Protein AF-A0A3S1F3J4-F1 (afdb_monomer_lite)

Structure (mmCIF, N/CA/C/O backbone):
data_AF-A0A3S1F3J4-F1
#
_entry.id   AF-A0A3S1F3J4-F1
#
loop_
_atom_site.group_PDB
_atom_site.id
_atom_site.type_symbol
_atom_site.label_atom_id
_atom_site.label_alt_id
_atom_site.label_comp_id
_atom_site.label_asym_id
_atom_site.label_entity_id
_atom_site.label_seq_id
_atom_site.pdbx_PDB_ins_code
_atom_site.Cartn_x
_atom_site.Cartn_y
_atom_site.Cartn_z
_atom_site.occupancy
_atom_site.B_iso_or_equiv
_atom_site.auth_seq_id
_atom_site.auth_comp_id
_atom_site.auth_asym_id
_atom_site.auth_atom_id
_atom_site.pdbx_PDB_model_nu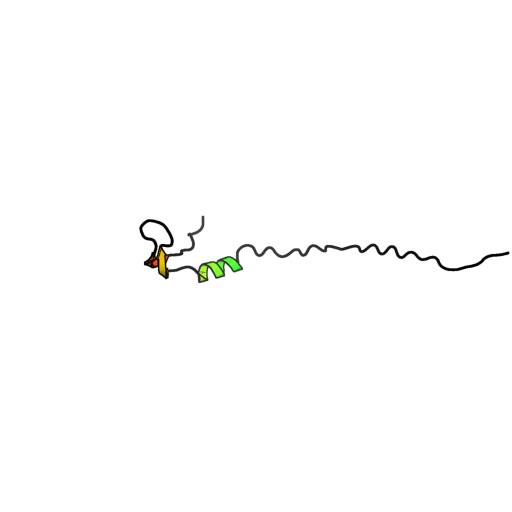m
ATOM 1 N N . MET A 1 1 ? 83.529 -31.753 17.712 1.00 40.25 1 MET A N 1
ATOM 2 C CA . MET A 1 1 ? 83.350 -32.595 16.506 1.00 40.25 1 MET A CA 1
ATOM 3 C C . MET A 1 1 ? 82.104 -32.069 15.809 1.00 40.25 1 MET A C 1
ATOM 5 O O . MET A 1 1 ? 81.054 -32.095 16.421 1.00 40.25 1 MET A O 1
ATOM 9 N N . LYS A 1 2 ? 82.300 -31.180 14.831 1.00 42.19 2 LYS A N 1
ATOM 10 C CA . LYS A 1 2 ? 82.115 -31.442 13.392 1.00 42.19 2 LYS A CA 1
ATOM 11 C C . LYS A 1 2 ? 80.626 -31.537 13.019 1.00 42.19 2 LYS A C 1
ATOM 13 O O . LYS A 1 2 ? 79.963 -32.485 13.410 1.00 42.19 2 LYS A O 1
ATOM 18 N N . SER A 1 3 ? 80.200 -30.495 12.299 1.00 52.38 3 SER A N 1
ATOM 19 C CA . SER A 1 3 ? 79.021 -30.261 11.448 1.00 52.38 3 SER A CA 1
ATOM 20 C C . SER A 1 3 ? 78.363 -31.539 10.878 1.00 52.38 3 SER A C 1
ATOM 22 O O . SER A 1 3 ? 79.008 -32.575 10.809 1.00 52.38 3 SER A O 1
ATOM 24 N N . VAL A 1 4 ? 77.124 -31.551 10.378 1.00 54.03 4 VAL A N 1
ATOM 25 C CA . VAL A 1 4 ? 76.628 -30.720 9.271 1.00 54.03 4 VAL A CA 1
ATOM 26 C C . VAL A 1 4 ? 75.111 -30.967 9.044 1.00 54.03 4 VAL A C 1
ATOM 28 O O . VAL A 1 4 ? 74.670 -32.086 9.275 1.00 54.03 4 VAL A O 1
ATOM 31 N N . ILE A 1 5 ? 74.412 -29.961 8.471 1.00 56.66 5 ILE A N 1
ATOM 32 C CA . ILE A 1 5 ? 73.175 -29.990 7.628 1.00 56.66 5 ILE A CA 1
ATOM 33 C C . ILE A 1 5 ? 71.891 -30.609 8.226 1.00 56.66 5 ILE A C 1
ATOM 35 O O . ILE A 1 5 ? 71.947 -31.511 9.037 1.00 56.66 5 ILE A O 1
ATOM 39 N N . LEU A 1 6 ? 70.649 -30.242 7.916 1.00 51.09 6 LEU A N 1
ATOM 40 C CA . LEU A 1 6 ? 69.920 -29.380 6.977 1.00 51.09 6 LEU A CA 1
ATOM 41 C C . LEU A 1 6 ? 68.736 -28.832 7.827 1.00 51.09 6 LEU A C 1
ATOM 43 O O . LEU A 1 6 ? 68.385 -29.433 8.831 1.00 51.09 6 LEU A O 1
ATOM 47 N N . SER A 1 7 ? 68.006 -27.759 7.567 1.00 53.16 7 SER A N 1
ATOM 48 C CA . SER A 1 7 ? 67.457 -27.305 6.307 1.00 53.16 7 SER A CA 1
ATOM 49 C C . SER A 1 7 ? 66.850 -25.934 6.584 1.00 53.16 7 SER A C 1
ATOM 51 O O . SER A 1 7 ? 65.883 -25.790 7.329 1.00 53.16 7 SER A O 1
ATOM 53 N N . SER A 1 8 ? 67.436 -24.923 5.967 1.00 59.47 8 SER A N 1
ATOM 54 C CA . SER A 1 8 ? 66.742 -23.719 5.536 1.00 59.47 8 SER A CA 1
ATOM 55 C C . SER A 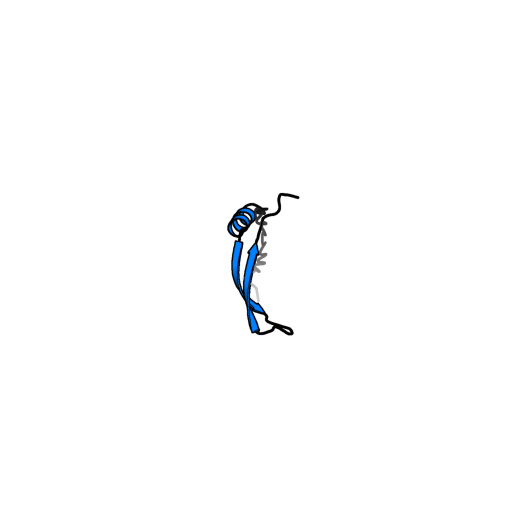1 8 ? 65.442 -24.092 4.824 1.00 59.47 8 SER A C 1
ATOM 57 O O . SER A 1 8 ? 65.510 -24.879 3.887 1.00 59.47 8 SER A O 1
ATOM 59 N N . VAL A 1 9 ? 64.304 -23.541 5.245 1.00 56.12 9 VAL A N 1
ATOM 60 C CA . VAL A 1 9 ? 63.381 -22.767 4.391 1.00 56.12 9 VAL A CA 1
ATOM 61 C C . VAL A 1 9 ? 62.200 -22.277 5.231 1.00 56.12 9 VAL A C 1
ATOM 63 O O . VAL A 1 9 ? 61.324 -23.035 5.632 1.00 56.12 9 VAL A O 1
ATOM 66 N N . LEU A 1 10 ? 62.193 -20.974 5.484 1.00 58.75 10 LEU A N 1
ATOM 67 C CA . LEU A 1 10 ? 61.044 -20.212 5.951 1.00 58.75 10 LEU A CA 1
ATOM 68 C C . LEU A 1 10 ? 60.168 -19.924 4.714 1.00 58.75 10 LEU A C 1
ATOM 70 O O . LEU A 1 10 ? 60.658 -19.225 3.823 1.00 58.75 10 LEU A O 1
ATOM 74 N N . PRO A 1 11 ? 58.917 -20.404 4.585 1.00 56.56 11 PRO A N 1
ATOM 75 C CA . PRO A 1 11 ? 58.042 -19.880 3.554 1.00 56.56 11 PRO A CA 1
ATOM 76 C C . PRO A 1 11 ? 57.355 -18.633 4.112 1.00 56.56 11 PRO A C 1
ATOM 78 O O . PRO A 1 11 ? 56.370 -18.705 4.846 1.00 56.56 11 PRO A O 1
ATOM 81 N N . LEU A 1 12 ? 57.900 -17.470 3.758 1.00 57.38 12 LEU A N 1
ATOM 82 C CA . LEU A 1 12 ? 57.204 -16.193 3.857 1.00 57.38 12 LEU A CA 1
ATOM 83 C C . LEU A 1 12 ? 56.108 -16.190 2.775 1.00 57.38 12 LEU A C 1
ATOM 85 O O . LEU A 1 12 ? 56.323 -15.748 1.649 1.00 57.38 12 LEU A O 1
ATOM 89 N N . ALA A 1 13 ? 54.946 -16.768 3.078 1.00 62.22 13 ALA A N 1
ATOM 90 C CA . ALA A 1 13 ? 53.796 -16.737 2.182 1.00 62.22 13 ALA A CA 1
ATOM 91 C C . ALA A 1 13 ? 53.140 -15.349 2.256 1.00 62.22 13 ALA A C 1
ATOM 93 O O . ALA A 1 13 ? 52.215 -15.116 3.031 1.00 62.22 13 ALA A O 1
ATOM 94 N N . VAL A 1 14 ? 53.648 -14.402 1.466 1.00 65.06 14 VAL A N 1
ATOM 95 C CA . VAL A 1 14 ? 52.964 -13.130 1.217 1.00 65.06 14 VAL A CA 1
ATOM 96 C C . VAL A 1 14 ? 51.784 -13.426 0.296 1.00 65.06 14 VAL A C 1
ATOM 98 O O . VAL A 1 14 ? 51.942 -13.578 -0.914 1.00 65.06 14 VAL A O 1
ATOM 101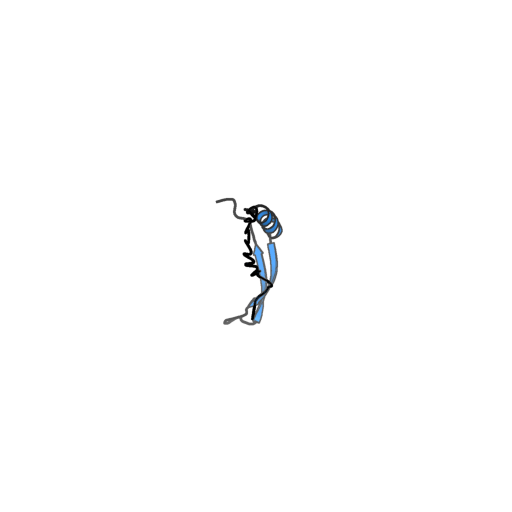 N N . VAL A 1 15 ? 50.589 -13.540 0.874 1.00 64.44 15 VAL A N 1
ATOM 102 C CA . VAL A 1 15 ? 49.340 -13.536 0.112 1.00 64.44 15 VAL A CA 1
ATOM 103 C C . VAL A 1 15 ? 49.122 -12.124 -0.430 1.00 64.44 15 VAL A C 1
ATOM 105 O O . VAL A 1 15 ? 48.638 -11.231 0.260 1.00 64.44 15 VAL A O 1
ATOM 108 N N . VAL A 1 16 ? 49.533 -11.888 -1.676 1.00 62.59 16 VAL A N 1
ATOM 109 C CA . VAL A 1 16 ? 49.119 -10.692 -2.413 1.00 62.59 16 VAL A CA 1
ATOM 110 C C . VAL A 1 16 ? 47.654 -10.896 -2.781 1.00 62.59 16 VAL A C 1
ATOM 112 O O . VAL A 1 16 ? 47.332 -11.491 -3.809 1.00 62.59 16 VAL A O 1
ATOM 115 N N . SER A 1 17 ? 46.757 -10.430 -1.914 1.00 62.41 17 SER A N 1
ATOM 116 C CA . SER A 1 17 ? 45.347 -10.254 -2.248 1.00 62.41 17 SER A CA 1
ATOM 117 C C . SER A 1 17 ? 45.264 -9.176 -3.322 1.00 62.41 17 SER A C 1
ATOM 119 O O . SER A 1 17 ? 45.181 -7.986 -3.028 1.00 62.41 17 SER A O 1
ATOM 121 N N . THR A 1 18 ? 45.332 -9.584 -4.588 1.00 60.97 18 THR A N 1
ATOM 122 C CA . THR A 1 18 ? 44.885 -8.740 -5.688 1.00 60.97 18 THR A CA 1
ATOM 123 C C . THR A 1 18 ? 43.380 -8.584 -5.519 1.00 60.97 18 THR A C 1
ATOM 125 O O . THR A 1 18 ? 42.586 -9.398 -5.978 1.00 60.97 18 THR A O 1
ATOM 128 N N . THR A 1 19 ? 42.957 -7.525 -4.829 1.00 62.97 19 THR A N 1
ATOM 129 C CA . THR A 1 19 ? 41.616 -6.984 -5.026 1.00 62.97 19 THR A CA 1
ATOM 130 C C . THR A 1 19 ? 41.614 -6.394 -6.431 1.00 62.97 19 THR A C 1
ATOM 132 O O . THR A 1 19 ? 41.776 -5.189 -6.619 1.00 62.97 19 THR A O 1
ATOM 135 N N . ALA A 1 20 ? 41.524 -7.265 -7.440 1.00 58.41 20 ALA A N 1
ATOM 136 C CA . ALA A 1 20 ? 41.006 -6.885 -8.735 1.00 58.41 20 ALA A CA 1
ATOM 137 C C . ALA A 1 20 ? 39.616 -6.343 -8.426 1.00 58.41 20 ALA A C 1
ATOM 139 O O . ALA A 1 20 ? 38.702 -7.110 -8.124 1.00 58.41 20 ALA A O 1
ATOM 140 N N . GLY A 1 21 ? 39.511 -5.016 -8.340 1.00 58.97 21 GLY A N 1
ATOM 141 C CA . GLY A 1 21 ? 38.240 -4.358 -8.140 1.00 58.97 21 GLY A CA 1
ATOM 142 C C . GLY A 1 21 ? 37.319 -4.889 -9.219 1.00 58.97 21 GLY A C 1
ATOM 143 O O . GLY A 1 21 ? 37.556 -4.640 -10.403 1.00 58.97 21 GLY A O 1
ATOM 144 N N . LEU A 1 22 ? 36.306 -5.660 -8.818 1.00 60.44 22 LEU A N 1
ATOM 145 C CA . LEU A 1 22 ? 35.126 -5.791 -9.643 1.00 60.44 22 LEU A CA 1
ATOM 146 C C . LEU A 1 22 ? 34.685 -4.348 -9.862 1.00 60.44 22 LEU A C 1
ATOM 148 O O . LEU A 1 22 ? 34.202 -3.686 -8.945 1.00 60.44 22 LEU A O 1
ATOM 152 N N . VAL A 1 23 ? 34.910 -3.835 -11.070 1.00 62.22 23 VAL A N 1
ATOM 153 C CA . VAL A 1 23 ? 34.084 -2.755 -11.587 1.00 62.22 23 VAL A CA 1
ATOM 154 C C . VAL A 1 23 ? 32.718 -3.398 -11.743 1.00 62.22 23 VAL A C 1
ATOM 156 O O . VAL A 1 23 ? 32.360 -3.929 -12.793 1.00 62.22 23 VAL A O 1
ATOM 159 N N . GLU A 1 24 ? 32.001 -3.465 -10.629 1.00 61.59 24 GLU A N 1
ATOM 160 C CA . GLU A 1 24 ? 30.604 -3.812 -10.626 1.00 61.59 24 GLU A CA 1
ATOM 161 C C . GLU A 1 24 ? 29.941 -2.691 -11.407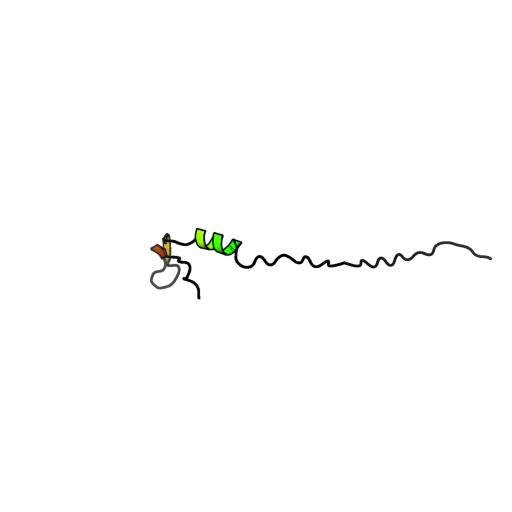 1.00 61.59 24 GLU A C 1
ATOM 163 O O . GLU A 1 24 ? 30.037 -1.511 -11.056 1.00 61.59 24 GLU A O 1
ATOM 168 N N . LYS A 1 25 ? 29.403 -3.044 -12.573 1.00 60.97 25 LYS A N 1
ATOM 169 C CA . LYS A 1 25 ? 28.695 -2.101 -13.422 1.00 60.97 25 LYS A CA 1
ATOM 170 C C . LYS A 1 25 ? 27.592 -1.509 -12.556 1.00 60.97 25 LYS A C 1
ATOM 172 O O . LYS A 1 25 ? 26.668 -2.224 -12.186 1.00 60.97 25 LYS A O 1
ATOM 177 N N . ALA A 1 26 ? 27.717 -0.234 -12.194 1.00 61.44 26 ALA A N 1
ATOM 178 C CA . ALA A 1 26 ? 26.668 0.464 -11.476 1.00 61.44 26 ALA A CA 1
ATOM 179 C C . ALA A 1 26 ? 25.421 0.429 -12.368 1.00 61.44 26 ALA A C 1
ATOM 181 O O . ALA A 1 26 ? 25.353 1.130 -13.380 1.00 61.44 26 ALA A O 1
ATOM 182 N N . PHE A 1 27 ? 24.470 -0.447 -12.042 1.00 59.06 27 PHE A N 1
ATOM 183 C CA . PHE A 1 27 ? 23.162 -0.498 -12.682 1.00 59.06 27 PHE A CA 1
ATOM 184 C C . PHE A 1 27 ? 22.367 0.699 -12.173 1.00 59.06 27 PHE A C 1
ATOM 186 O O . PHE A 1 27 ? 21.528 0.592 -11.287 1.00 59.06 27 PHE A O 1
ATOM 193 N N . ALA A 1 28 ? 22.693 1.878 -12.691 1.00 57.12 28 ALA A N 1
ATOM 194 C CA . ALA A 1 28 ? 21.896 3.059 -12.450 1.00 57.12 28 ALA A CA 1
ATOM 195 C C . ALA A 1 28 ? 20.576 2.921 -13.230 1.00 57.12 28 ALA A C 1
ATOM 197 O O . ALA A 1 28 ? 20.568 2.847 -14.457 1.00 57.12 28 ALA A O 1
ATOM 198 N N . ALA A 1 29 ? 19.469 2.914 -12.486 1.00 60.09 29 ALA A N 1
ATOM 199 C CA . ALA A 1 29 ? 18.110 3.268 -12.903 1.00 60.09 29 ALA A CA 1
ATOM 200 C C . ALA A 1 29 ? 17.260 2.279 -13.734 1.00 60.09 29 ALA A C 1
ATOM 202 O O . ALA A 1 29 ? 16.035 2.356 -13.632 1.00 60.09 29 ALA A O 1
ATOM 203 N N . GLU A 1 30 ? 17.812 1.362 -14.535 1.00 61.44 30 GLU A N 1
ATOM 204 C CA . GLU A 1 30 ? 16.960 0.538 -15.426 1.00 61.44 30 GLU A CA 1
ATOM 205 C C . GLU A 1 30 ? 16.097 -0.538 -14.727 1.00 61.44 30 GLU A C 1
ATOM 207 O O . GLU A 1 30 ? 14.892 -0.579 -15.004 1.00 61.44 30 GLU A O 1
ATOM 212 N N . PRO A 1 31 ? 16.632 -1.388 -13.824 1.00 70.44 31 PRO A N 1
ATOM 213 C CA . PRO A 1 31 ? 15.830 -2.424 -13.159 1.00 70.44 31 PRO A CA 1
ATOM 214 C C . PRO A 1 31 ? 14.736 -1.833 -12.262 1.00 70.44 31 PRO A C 1
ATOM 216 O O . PRO A 1 31 ? 13.588 -2.282 -12.273 1.00 70.44 31 PRO A O 1
ATOM 219 N N . ASP A 1 32 ? 15.081 -0.773 -11.534 1.00 78.38 32 ASP A N 1
ATOM 220 C CA . ASP A 1 32 ? 14.186 -0.132 -10.574 1.00 78.38 32 ASP A CA 1
ATOM 221 C C . ASP A 1 32 ? 12.998 0.534 -11.274 1.00 78.38 32 ASP A C 1
ATOM 223 O O . ASP A 1 32 ? 11.867 0.447 -10.802 1.00 78.38 32 ASP A O 1
ATOM 227 N N . LYS A 1 33 ? 13.215 1.133 -12.453 1.00 81.31 33 LYS A N 1
ATOM 228 C CA . LYS A 1 33 ? 12.141 1.744 -13.245 1.00 81.31 33 LYS A CA 1
ATOM 229 C C . LYS A 1 33 ? 11.055 0.735 -13.619 1.00 81.31 33 LYS A C 1
ATOM 231 O O . LYS A 1 33 ? 9.875 1.048 -13.486 1.00 81.31 33 LYS A O 1
ATOM 236 N N . GLN A 1 34 ? 11.431 -0.457 -14.082 1.00 83.69 34 GLN A N 1
ATOM 237 C CA . GLN A 1 34 ? 10.459 -1.499 -14.439 1.00 83.69 34 GLN A CA 1
ATOM 238 C C . GLN A 1 34 ? 9.689 -1.992 -13.211 1.00 83.69 34 GLN A C 1
ATOM 240 O O . GLN A 1 34 ? 8.473 -2.166 -13.271 1.00 83.69 34 GLN A O 1
ATOM 245 N N . PHE A 1 35 ? 10.383 -2.166 -12.085 1.00 84.06 35 PHE A N 1
ATOM 246 C CA . PHE A 1 35 ? 9.750 -2.520 -10.821 1.00 84.06 35 PHE A CA 1
ATOM 247 C C . PHE A 1 35 ? 8.745 -1.450 -10.372 1.00 84.06 35 PHE A C 1
ATOM 249 O O . PHE A 1 35 ? 7.596 -1.786 -10.095 1.00 84.06 35 PHE A O 1
ATOM 256 N N . PHE A 1 36 ? 9.121 -0.168 -10.371 1.00 84.25 36 PHE A N 1
ATOM 257 C CA . PHE A 1 36 ? 8.231 0.921 -9.959 1.00 84.25 36 PHE A CA 1
ATOM 258 C C . PHE A 1 36 ? 7.002 1.062 -10.860 1.00 84.25 36 PHE A C 1
ATOM 260 O O 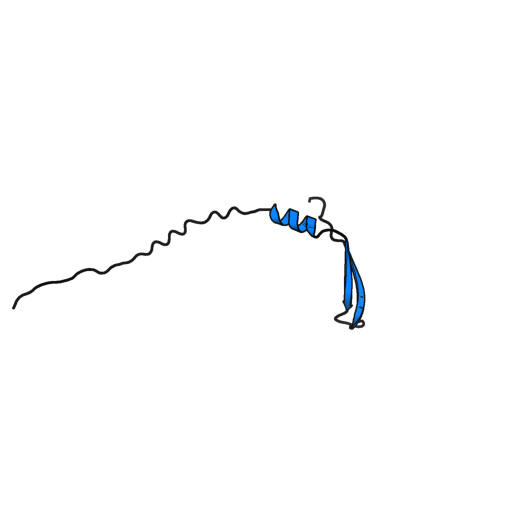. PHE A 1 36 ? 5.898 1.226 -10.350 1.00 84.25 36 PHE A O 1
ATOM 267 N N . GLN A 1 37 ? 7.166 0.884 -12.173 1.00 85.88 37 GLN A N 1
ATOM 268 C CA . GLN A 1 37 ? 6.042 0.811 -13.112 1.00 85.88 37 GLN A CA 1
ATOM 269 C C . GLN A 1 37 ? 5.128 -0.393 -12.841 1.00 85.88 37 GLN A C 1
ATOM 271 O O . GLN A 1 37 ? 3.927 -0.322 -13.067 1.00 85.88 37 GLN A O 1
ATOM 276 N N . SER 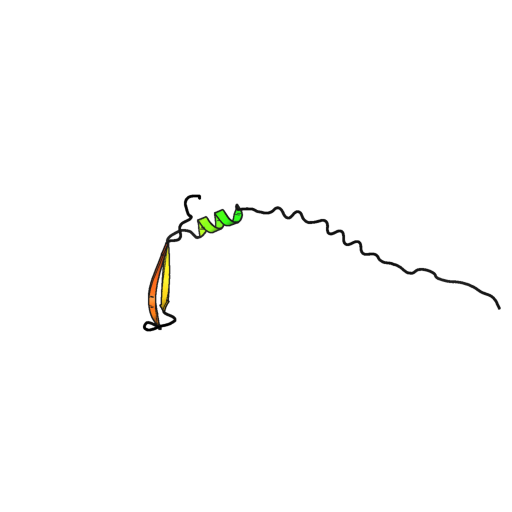A 1 38 ? 5.658 -1.508 -12.334 1.00 86.25 38 SER A N 1
ATOM 277 C CA . SER A 1 38 ? 4.827 -2.668 -11.981 1.00 86.25 38 SER A CA 1
ATOM 278 C C . SER A 1 38 ? 4.020 -2.480 -10.688 1.00 86.25 38 SER A C 1
ATOM 280 O O . SER A 1 38 ? 3.016 -3.164 -10.497 1.00 86.25 38 SER A O 1
ATOM 282 N N . VAL A 1 39 ? 4.439 -1.562 -9.807 1.00 87.44 39 VAL A N 1
ATOM 283 C CA . VAL A 1 39 ? 3.792 -1.286 -8.510 1.00 87.44 39 VAL A CA 1
ATOM 284 C C . VAL A 1 39 ? 3.064 0.068 -8.463 1.00 87.44 39 VAL A C 1
ATOM 286 O O . VAL A 1 39 ? 2.626 0.514 -7.399 1.00 87.44 39 VAL A O 1
ATOM 289 N N . GLU A 1 40 ? 2.905 0.747 -9.594 1.00 89.12 40 GLU A N 1
ATOM 290 C CA . GLU A 1 40 ? 2.039 1.924 -9.682 1.00 89.12 40 GLU A CA 1
ATOM 291 C C . GLU A 1 40 ? 0.564 1.521 -9.862 1.00 89.12 40 GLU A C 1
ATOM 293 O O . GLU A 1 40 ? 0.241 0.399 -10.248 1.00 89.12 40 GLU A O 1
ATOM 298 N N . GLY A 1 41 ? -0.362 2.430 -9.546 1.00 88.19 41 GLY A N 1
ATOM 299 C CA . GLY A 1 41 ? -1.800 2.207 -9.689 1.00 88.19 41 GLY A CA 1
ATOM 300 C C . GLY A 1 41 ? -2.595 2.356 -8.392 1.00 88.19 41 GLY A C 1
ATOM 301 O O . GLY A 1 41 ? -2.193 3.047 -7.452 1.00 88.19 41 GLY A O 1
ATOM 302 N N . LYS A 1 42 ? -3.787 1.748 -8.370 1.00 89.94 42 LYS A N 1
ATOM 303 C CA . LYS A 1 42 ? -4.736 1.843 -7.253 1.00 89.94 42 LYS A CA 1
ATOM 304 C C . LYS A 1 42 ? -4.691 0.586 -6.393 1.00 89.94 42 LYS A C 1
ATOM 306 O O . LYS A 1 42 ? -5.008 -0.504 -6.856 1.00 89.94 42 LYS A O 1
ATOM 311 N N . TRP A 1 43 ? -4.381 0.776 -5.121 1.00 90.31 43 TRP A N 1
ATOM 312 C CA . TRP A 1 43 ? -4.305 -0.260 -4.103 1.00 90.31 43 TRP A CA 1
ATOM 313 C C . TRP A 1 43 ? -5.498 -0.114 -3.175 1.00 90.31 43 TRP A C 1
ATOM 315 O O . TRP A 1 43 ? -5.726 0.966 -2.633 1.00 90.31 43 TRP A O 1
ATOM 325 N N . VAL A 1 44 ? -6.259 -1.187 -2.983 1.00 94.62 44 VAL A N 1
ATOM 326 C CA . VAL A 1 44 ? -7.392 -1.204 -2.055 1.00 94.62 44 VAL A CA 1
ATOM 327 C C . VAL A 1 44 ? -7.222 -2.377 -1.106 1.00 94.62 44 VAL A C 1
ATOM 329 O O . VAL A 1 44 ? -6.991 -3.500 -1.548 1.00 94.62 44 VAL A O 1
ATOM 332 N N . GLY A 1 45 ? -7.331 -2.128 0.197 1.00 95.31 45 GLY A N 1
ATOM 333 C CA . GLY A 1 45 ? -7.133 -3.174 1.193 1.00 95.31 45 GLY A CA 1
ATOM 334 C C . GLY A 1 45 ? -7.727 -2.851 2.561 1.00 95.31 45 GLY A C 1
ATOM 335 O O . GLY A 1 45 ? -8.059 -1.697 2.841 1.00 95.31 45 GLY A O 1
ATOM 336 N N . PRO A 1 46 ? -7.891 -3.864 3.423 1.00 96.88 46 PRO A N 1
ATOM 337 C CA . PRO A 1 46 ? -8.324 -3.655 4.795 1.00 96.88 46 PRO A CA 1
ATOM 338 C C . PRO A 1 46 ? -7.236 -2.931 5.598 1.00 96.88 46 PRO A C 1
ATOM 340 O O . PRO A 1 46 ? -6.046 -3.197 5.444 1.00 96.88 46 PRO A O 1
ATOM 343 N N . GLY A 1 47 ? -7.657 -2.036 6.482 1.00 95.44 47 GLY A N 1
ATOM 344 C CA . GLY A 1 47 ? -6.807 -1.343 7.439 1.00 95.44 47 GLY A CA 1
ATOM 345 C C . GLY A 1 47 ? -7.424 -1.358 8.832 1.00 95.44 47 GLY A C 1
ATOM 346 O O . GLY A 1 47 ? -8.639 -1.497 8.988 1.00 95.44 47 GLY A O 1
ATOM 347 N N . GLU A 1 48 ? -6.579 -1.206 9.848 1.00 97.44 48 GLU A N 1
ATOM 348 C CA . GLU A 1 48 ? -6.997 -1.058 11.239 1.00 97.44 48 GLU A CA 1
ATOM 349 C C . GLU A 1 48 ? -6.202 0.068 11.901 1.00 97.44 48 GLU A C 1
ATOM 351 O O . GLU A 1 48 ? -4.988 0.182 11.733 1.00 97.44 48 GLU A O 1
ATOM 356 N N . ILE A 1 49 ? -6.891 0.927 12.648 1.00 96.44 49 ILE A N 1
ATOM 357 C CA . ILE A 1 49 ? -6.240 1.998 13.402 1.00 96.44 49 ILE A CA 1
ATOM 358 C C . ILE A 1 49 ? -5.533 1.383 14.614 1.00 96.44 49 ILE A C 1
ATOM 360 O O . ILE A 1 49 ? -6.175 0.815 15.492 1.00 96.44 49 ILE A O 1
ATOM 364 N N . VAL A 1 50 ? -4.210 1.529 14.704 1.00 97.69 50 VAL A N 1
ATOM 365 C CA . VAL A 1 50 ? -3.400 0.871 15.751 1.00 97.69 50 VAL A CA 1
ATOM 366 C C . VAL A 1 50 ? -3.219 1.697 17.030 1.00 97.69 50 VAL A C 1
ATOM 368 O O . VAL A 1 50 ? -2.833 1.154 18.068 1.00 97.69 50 VAL A O 1
ATOM 371 N N . ALA A 1 51 ? -3.519 2.999 16.994 1.00 97.56 51 ALA A N 1
ATOM 372 C CA . ALA A 1 51 ? -3.288 3.915 18.111 1.00 97.56 51 ALA A CA 1
ATOM 373 C C . ALA A 1 51 ? -4.304 5.072 18.170 1.00 97.56 51 ALA A C 1
ATOM 375 O O . ALA A 1 51 ? -4.943 5.418 17.178 1.00 97.56 51 ALA A O 1
ATOM 376 N N . GLY A 1 52 ? -4.421 5.693 19.349 1.00 97.62 52 GLY A N 1
ATOM 377 C CA . GLY A 1 52 ? -5.283 6.855 19.592 1.00 97.62 52 GLY A CA 1
ATOM 378 C C . GLY A 1 52 ? -6.749 6.512 19.882 1.00 97.62 52 GLY A C 1
ATOM 379 O O . GLY A 1 52 ? -7.102 5.359 20.128 1.00 97.62 52 GLY A O 1
ATOM 380 N N . LYS A 1 53 ? -7.612 7.539 19.853 1.00 97.69 53 LYS A N 1
ATOM 381 C CA . LYS A 1 53 ? -9.047 7.455 20.205 1.00 97.69 53 LYS A CA 1
ATOM 382 C C . LYS A 1 53 ? -9.814 6.387 19.417 1.00 97.69 53 LYS A C 1
ATOM 384 O O . LYS A 1 53 ? -10.780 5.834 19.927 1.00 97.69 53 LYS A O 1
ATOM 389 N N . TYR A 1 54 ? -9.389 6.111 18.188 1.00 97.19 54 TYR A N 1
ATOM 390 C CA . TYR A 1 54 ? -10.077 5.201 17.274 1.00 97.19 54 TYR A CA 1
ATOM 391 C C . TYR A 1 54 ? -9.372 3.845 17.124 1.00 97.19 54 TYR A C 1
ATOM 393 O O . TYR A 1 54 ? -9.656 3.122 16.169 1.00 97.19 54 TYR A O 1
ATOM 401 N N . LYS A 1 55 ? -8.458 3.485 18.040 1.00 98.12 55 LYS A N 1
ATOM 402 C CA . LYS A 1 55 ? -7.751 2.196 18.015 1.00 98.12 55 LYS A CA 1
ATOM 403 C C . LYS A 1 55 ? -8.729 1.016 17.880 1.00 98.12 55 LYS A C 1
ATOM 405 O O . LYS A 1 55 ? -9.732 0.966 18.583 1.00 98.12 55 LYS A O 1
ATOM 410 N N . GLY A 1 56 ? -8.416 0.071 16.995 1.00 97.31 56 GLY A N 1
ATOM 411 C CA . GLY A 1 56 ? -9.229 -1.112 16.694 1.00 97.31 56 GLY A CA 1
ATOM 412 C C . GLY A 1 56 ? -10.298 -0.893 15.620 1.00 97.31 56 GLY A C 1
ATOM 413 O O . GLY A 1 56 ? -10.959 -1.842 15.200 1.00 97.31 56 GLY A O 1
ATOM 414 N N . THR A 1 57 ? -10.484 0.342 15.144 1.00 97.81 57 THR A N 1
ATOM 415 C CA . THR A 1 57 ? -11.444 0.620 14.069 1.00 97.81 57 THR A CA 1
ATOM 416 C C . THR A 1 57 ? -10.920 0.072 12.749 1.00 97.81 57 THR A C 1
ATOM 418 O O . THR A 1 57 ? -9.813 0.418 12.329 1.00 97.81 57 THR A O 1
ATOM 421 N N . LYS A 1 58 ? -11.742 -0.740 12.081 1.00 97.12 58 LYS A N 1
ATOM 422 C CA . LYS A 1 58 ? -11.460 -1.296 10.755 1.00 97.12 58 LYS A CA 1
ATOM 423 C C . LYS A 1 58 ? -11.975 -0.371 9.661 1.00 97.12 58 LYS A C 1
ATOM 425 O O . LYS A 1 58 ? -13.048 0.211 9.793 1.00 97.12 58 LYS A O 1
ATOM 430 N N . PHE A 1 59 ? -11.228 -0.263 8.574 1.00 94.94 59 PHE A N 1
ATOM 431 C CA . PHE A 1 59 ? -11.593 0.545 7.415 1.00 94.94 59 PHE A CA 1
ATOM 432 C C . PHE A 1 59 ? -11.037 -0.066 6.127 1.00 94.94 59 PHE A C 1
ATOM 434 O O . PHE A 1 59 ? -10.221 -0.985 6.160 1.00 94.94 59 PHE A O 1
ATOM 441 N N . THR A 1 60 ? -11.472 0.456 4.985 1.00 95.56 60 THR A N 1
ATOM 442 C CA . THR A 1 60 ? -10.870 0.147 3.685 1.00 95.56 60 THR A CA 1
ATOM 443 C C . THR A 1 60 ? -9.935 1.288 3.301 1.00 95.56 60 THR A C 1
ATOM 445 O O . THR A 1 60 ? -10.372 2.423 3.129 1.00 95.56 60 THR A O 1
ATOM 448 N N . CYS A 1 61 ? -8.643 0.997 3.184 1.00 91.06 61 CYS A N 1
ATOM 449 C CA . CYS A 1 61 ? -7.646 1.923 2.668 1.00 91.06 61 CYS A CA 1
ATOM 450 C C . CYS A 1 61 ? -7.676 1.897 1.138 1.00 91.06 61 CYS A C 1
ATOM 452 O O . CYS A 1 61 ? -7.712 0.820 0.545 1.00 91.06 61 CYS A O 1
ATOM 454 N N . SER A 1 62 ? -7.653 3.070 0.508 1.00 92.00 62 SER A N 1
ATOM 455 C CA . SER A 1 62 ? -7.435 3.220 -0.932 1.00 92.00 62 SER A CA 1
ATOM 456 C C . SER A 1 62 ? -6.219 4.114 -1.149 1.00 92.00 62 SER A C 1
ATOM 458 O O . SER A 1 62 ? -6.245 5.283 -0.770 1.00 92.00 62 SER A O 1
ATOM 460 N N . PHE A 1 63 ? -5.159 3.576 -1.745 1.00 88.19 63 PHE A N 1
ATOM 461 C CA . PHE A 1 63 ? -3.928 4.296 -2.055 1.00 88.19 63 PHE A CA 1
ATOM 462 C C . PHE A 1 63 ? -3.752 4.384 -3.569 1.00 88.19 63 PHE A C 1
ATOM 464 O O . PHE A 1 63 ? -3.948 3.404 -4.280 1.00 88.19 63 PHE A O 1
ATOM 471 N N . THR A 1 64 ? -3.402 5.564 -4.074 1.00 89.69 64 THR A N 1
ATOM 472 C CA . THR A 1 64 ? -3.040 5.749 -5.484 1.00 89.69 64 THR A CA 1
ATOM 473 C C . THR A 1 64 ? -1.553 6.058 -5.535 1.00 89.69 64 THR A C 1
ATOM 475 O O . THR A 1 64 ? -1.136 7.114 -5.067 1.00 89.69 64 THR A O 1
ATOM 478 N N . GLY A 1 65 ? -0.765 5.122 -6.057 1.00 86.88 65 GLY A N 1
ATOM 479 C CA . GLY A 1 65 ? 0.646 5.334 -6.357 1.00 86.88 65 GLY A CA 1
ATOM 480 C C . GLY A 1 65 ? 0.796 5.744 -7.816 1.00 86.88 65 GLY A C 1
ATOM 481 O O . GLY A 1 65 ? 0.267 5.069 -8.696 1.00 86.88 65 GLY A O 1
ATOM 482 N N . SER A 1 66 ? 1.497 6.840 -8.078 1.00 85.31 66 SER A N 1
ATOM 483 C CA . SER A 1 66 ? 1.795 7.306 -9.434 1.00 85.31 66 SER A CA 1
ATOM 484 C C . SER A 1 66 ? 3.255 7.714 -9.526 1.00 85.31 66 SER A C 1
ATOM 486 O O . SER A 1 66 ? 3.755 8.405 -8.634 1.00 85.31 66 SER A O 1
ATOM 488 N N . THR A 1 67 ? 3.917 7.322 -10.609 1.00 81.75 67 THR A N 1
ATOM 489 C CA . THR A 1 67 ? 5.262 7.804 -10.924 1.00 81.75 67 THR A CA 1
ATOM 490 C C . THR A 1 67 ? 5.185 9.301 -11.275 1.00 81.75 67 THR A C 1
ATOM 492 O O . THR A 1 67 ? 4.383 9.662 -12.135 1.00 81.75 67 THR A O 1
ATOM 495 N N . PRO A 1 68 ? 5.954 10.196 -10.621 1.00 79.75 68 PRO A N 1
ATOM 496 C CA . PRO A 1 68 ? 5.975 11.616 -10.967 1.00 79.75 68 PRO A CA 1
ATOM 497 C C . PRO A 1 68 ? 6.478 11.840 -12.398 1.00 79.75 68 PRO A C 1
ATOM 499 O O . PRO A 1 68 ? 7.471 11.235 -12.808 1.00 79.75 68 PRO A O 1
ATOM 502 N N . ASP A 1 69 ? 5.840 12.750 -13.134 1.00 77.81 69 ASP A N 1
ATOM 503 C CA . ASP A 1 69 ? 6.297 13.176 -14.457 1.00 77.81 69 ASP A CA 1
ATOM 504 C C . ASP A 1 69 ? 7.578 14.017 -14.318 1.00 77.81 69 ASP A C 1
ATOM 506 O O . ASP A 1 69 ? 7.528 15.228 -14.124 1.00 77.81 69 ASP A O 1
ATOM 510 N N . GLY A 1 70 ? 8.724 13.330 -14.347 1.00 68.38 70 GLY A N 1
ATOM 511 C CA . GLY A 1 70 ? 10.086 13.841 -14.538 1.00 68.38 70 GLY A CA 1
ATOM 512 C C . GLY A 1 70 ? 10.363 15.297 -14.144 1.00 68.38 70 GLY A C 1
ATOM 513 O O . GLY A 1 70 ? 10.291 16.195 -14.986 1.00 68.38 70 GLY A O 1
ATOM 514 N N . LYS A 1 71 ? 10.816 15.502 -12.903 1.00 52.28 71 LYS A N 1
ATOM 515 C CA . LYS A 1 71 ? 11.679 16.625 -12.521 1.00 52.28 71 LYS A CA 1
ATOM 516 C C . LYS A 1 71 ? 12.830 16.141 -11.656 1.00 52.28 71 LYS A C 1
ATOM 518 O O . LYS A 1 71 ? 12.561 15.312 -10.761 1.00 52.28 71 LYS A O 1
#

Secondary structure (DSSP, 8-state):
----------------------------SHHHHHHHHHT-EEEEEEEE--SSTTTT-EEEEEEEE------

Sequence (71 aa):
MKSVILSSVLPLAVVVSTTAGLVEKAFAAEPDKQFFQSVEGKWVGPGEIVAGKYKGTKFTCSFTGSTPDGK

pLDDT: mean 75.74, std 17.2, range [40.25, 98.12]

Radius of gyration: 32.74 Å; chains: 1; bounding box: 95×49×36 Å

Foldseek 3Di:
DDDDDDDDDDPPPPPPPPCPPPPPPPPPDDVVVVVLVVPAAKDWDKDADCDDPRHGDIDIDIDGGDDDDDD